Protein AF-Q2M5D5-F1 (afdb_monomer_lite)

Sequence (59 aa):
VLPAGIYHRFTVDSENYIKAMRLFVGEPVWTPYNRPHDHLPARKEYVDNFVKKAINASA

Radius of gyration: 14.78 Å; chains: 1; bounding box: 31×39×31 Å

InterPro domains:
  IPR004313 Acireductone dioxygenase ARD family [PF03079] (1-32)
  IPR004313 Acireductone dioxygenase ARD family [PTHR23418] (1-55)
  IP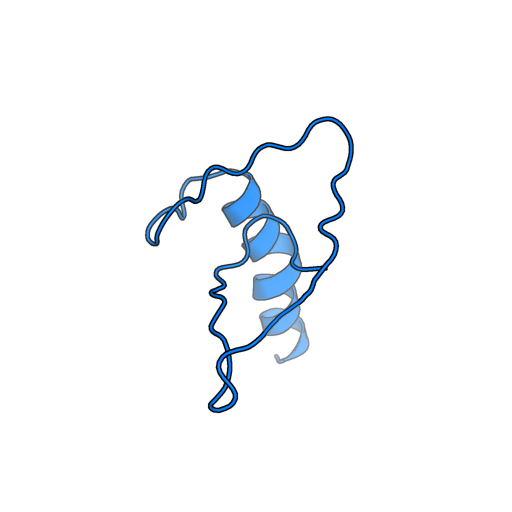R011051 RmlC-like cupin domain superfamily [SSF51182] (1-51)
  IPR014710 RmlC-like jelly roll fold [G3DSA:2.60.120.10] (1-53)

Secondary structure (DSSP, 8-state):
-PPTT--------TT---------SSS------PSP-TTSHHHHHHIIIIIIHHHHH--

Foldseek 3Di:
DDFFQDDDDDDDPPVRDDDDDDDDDPDDDDDDDPPPPCVDPSNVVCCVPPVVVVVVVVD

Structure (mmCIF, N/CA/C/O backbone):
data_AF-Q2M5D5-F1
#
_entry.id   AF-Q2M5D5-F1
#
loop_
_atom_site.group_PDB
_atom_site.id
_atom_site.type_symbol
_atom_site.label_atom_id
_atom_site.label_alt_id
_atom_site.label_comp_id
_atom_site.label_asym_id
_atom_site.label_entity_id
_atom_site.label_seq_id
_atom_site.pdbx_PDB_ins_code
_atom_site.Cartn_x
_atom_site.Cartn_y
_atom_site.Cartn_z
_atom_site.occupancy
_atom_site.B_iso_or_equiv
_atom_site.auth_seq_id
_atom_site.auth_comp_id
_atom_site.auth_asym_id
_atom_site.auth_atom_id
_atom_site.pdbx_PDB_model_num
ATOM 1 N N . VAL A 1 1 ? 3.884 -2.266 5.958 1.00 89.50 1 VAL A N 1
ATOM 2 C CA . VAL A 1 1 ? 3.651 -1.317 4.840 1.00 89.50 1 VAL A CA 1
ATOM 3 C C . VAL A 1 1 ? 3.398 -2.131 3.584 1.00 89.50 1 VAL A C 1
ATOM 5 O O . VAL A 1 1 ? 4.090 -3.123 3.396 1.00 89.50 1 VAL A O 1
ATOM 8 N N . LEU A 1 2 ? 2.403 -1.773 2.771 1.00 94.88 2 LEU A N 1
ATOM 9 C CA . LEU A 1 2 ? 2.173 -2.426 1.479 1.00 94.88 2 LEU A CA 1
ATOM 10 C C . LEU A 1 2 ? 3.131 -1.817 0.439 1.00 94.88 2 LEU A C 1
ATOM 12 O O . LEU A 1 2 ? 3.149 -0.592 0.314 1.00 94.88 2 LEU A O 1
ATOM 16 N N . PRO A 1 3 ? 3.959 -2.618 -0.258 1.00 96.00 3 PRO A N 1
ATOM 17 C CA . PRO A 1 3 ? 4.955 -2.088 -1.187 1.00 96.00 3 PRO A CA 1
ATOM 18 C C . PRO A 1 3 ? 4.303 -1.502 -2.445 1.00 96.00 3 PRO A C 1
ATOM 20 O O . PRO A 1 3 ? 3.246 -1.959 -2.883 1.00 96.00 3 PRO A O 1
ATOM 23 N N . ALA A 1 4 ? 4.955 -0.517 -3.064 1.00 96.44 4 ALA A N 1
ATOM 24 C CA . ALA A 1 4 ? 4.520 0.018 -4.351 1.00 96.44 4 ALA A CA 1
ATOM 25 C C . ALA A 1 4 ? 4.382 -1.113 -5.391 1.00 96.44 4 ALA A C 1
ATOM 27 O O . ALA A 1 4 ? 5.181 -2.046 -5.413 1.00 96.44 4 ALA A O 1
ATOM 28 N N . GLY A 1 5 ? 3.339 -1.050 -6.225 1.00 97.12 5 GLY A N 1
ATOM 29 C CA . GLY A 1 5 ? 3.074 -2.053 -7.265 1.00 97.12 5 GLY A CA 1
ATOM 30 C C . GLY A 1 5 ? 2.354 -3.334 -6.812 1.00 97.12 5 GLY A C 1
ATOM 31 O O . GLY A 1 5 ? 2.044 -4.182 -7.658 1.00 97.12 5 GLY A O 1
ATOM 32 N N . ILE A 1 6 ? 2.036 -3.499 -5.522 1.00 98.00 6 ILE A N 1
ATOM 33 C CA . ILE A 1 6 ? 1.215 -4.625 -5.050 1.00 98.00 6 ILE A CA 1
ATOM 34 C C . ILE A 1 6 ? -0.277 -4.398 -5.324 1.00 98.00 6 ILE A C 1
ATOM 36 O O . ILE A 1 6 ? -0.838 -3.352 -4.992 1.00 98.00 6 ILE A O 1
ATOM 40 N N . TYR A 1 7 ? -0.955 -5.416 -5.860 1.00 98.12 7 TYR A N 1
ATOM 41 C CA . TYR A 1 7 ? -2.417 -5.433 -5.877 1.00 98.12 7 TYR A CA 1
ATOM 42 C C . TYR A 1 7 ? -2.940 -5.721 -4.470 1.00 98.12 7 TYR A C 1
ATOM 44 O O . TYR A 1 7 ? -2.642 -6.765 -3.896 1.00 98.12 7 TYR A O 1
ATOM 52 N N . HIS A 1 8 ? -3.729 -4.803 -3.923 1.00 97.69 8 HIS A N 1
ATOM 53 C CA . HIS A 1 8 ? -4.331 -4.935 -2.603 1.00 97.69 8 HIS A CA 1
ATOM 54 C C . HIS A 1 8 ? -5.698 -4.253 -2.569 1.00 97.69 8 HIS A C 1
ATOM 56 O O . HIS A 1 8 ? -6.047 -3.468 -3.450 1.00 97.69 8 HIS A O 1
ATOM 62 N N . ARG A 1 9 ? -6.478 -4.574 -1.542 1.00 98.12 9 ARG A N 1
ATOM 63 C CA . ARG A 1 9 ? -7.743 -3.917 -1.215 1.00 98.12 9 ARG A CA 1
ATOM 64 C C . ARG A 1 9 ? -7.864 -3.831 0.296 1.00 98.12 9 ARG A C 1
ATOM 66 O O . ARG A 1 9 ? -7.240 -4.618 1.005 1.00 98.12 9 ARG A O 1
ATOM 73 N N . PHE A 1 10 ? -8.681 -2.906 0.765 1.00 97.56 10 PHE A N 1
ATOM 74 C CA . PHE A 1 10 ? -9.023 -2.783 2.171 1.00 97.56 10 PHE A CA 1
ATOM 75 C C . PHE A 1 10 ? -10.540 -2.882 2.326 1.00 97.56 10 PHE A C 1
ATOM 77 O O . PHE A 1 10 ? -11.287 -2.360 1.500 1.00 97.56 10 PHE A O 1
ATOM 84 N N . THR A 1 11 ? -10.980 -3.573 3.369 1.00 98.00 11 THR A N 1
ATOM 85 C CA . THR A 1 11 ? -12.370 -3.617 3.819 1.00 98.00 11 THR A CA 1
ATOM 86 C C . THR A 1 11 ? -12.355 -3.660 5.343 1.00 98.00 11 THR A C 1
ATOM 88 O O . THR A 1 11 ? -11.385 -4.146 5.927 1.00 98.00 11 THR A O 1
ATOM 91 N N . VAL A 1 12 ? -13.388 -3.107 5.970 1.00 98.25 12 VAL A N 1
ATOM 92 C CA . VAL A 1 12 ? -13.609 -3.281 7.409 1.00 98.25 12 VAL A CA 1
ATOM 93 C C . VAL A 1 12 ? -14.146 -4.689 7.669 1.00 98.25 12 VAL A C 1
ATOM 95 O O . VAL A 1 12 ? -14.644 -5.348 6.755 1.00 98.25 12 VAL A O 1
ATOM 98 N N . ASP A 1 13 ? -14.010 -5.167 8.897 1.00 97.75 13 ASP A N 1
ATOM 99 C CA . ASP A 1 13 ? -14.617 -6.426 9.320 1.00 97.75 13 ASP A CA 1
ATOM 100 C C . ASP A 1 13 ? -16.106 -6.240 9.682 1.00 97.75 13 ASP A C 1
ATOM 102 O O . ASP A 1 13 ? -16.716 -5.199 9.417 1.00 97.75 13 ASP A O 1
ATOM 106 N N . SER A 1 14 ? -16.710 -7.267 10.286 1.00 98.25 14 SER A N 1
ATOM 107 C CA . SER A 1 14 ? -18.112 -7.257 10.714 1.00 98.25 14 SER A CA 1
ATOM 108 C C . SER A 1 14 ? -18.445 -6.199 11.772 1.00 98.25 14 SER A C 1
ATOM 110 O O . SER A 1 14 ? -19.625 -5.901 11.959 1.00 98.25 14 SER A O 1
ATOM 112 N N . GLU A 1 15 ? -17.452 -5.624 12.454 1.00 97.88 15 GLU A N 1
ATOM 113 C CA . GLU A 1 15 ? -17.655 -4.564 13.449 1.00 97.88 15 GLU A CA 1
ATOM 114 C C . GLU A 1 15 ? -17.769 -3.171 12.803 1.00 97.88 15 GLU A C 1
ATOM 116 O O . GLU A 1 15 ? -18.133 -2.205 13.472 1.00 97.88 15 GLU A O 1
ATOM 121 N N . ASN A 1 16 ? -17.534 -3.059 11.487 1.00 96.69 16 ASN A N 1
ATOM 122 C CA . ASN A 1 16 ? -17.741 -1.851 10.678 1.00 96.69 16 ASN A CA 1
ATOM 123 C C . ASN A 1 16 ? -17.031 -0.580 11.195 1.00 96.69 16 ASN A C 1
ATOM 125 O O . ASN A 1 16 ? -17.489 0.536 10.936 1.00 96.69 16 ASN A O 1
ATOM 129 N N . TYR A 1 17 ? -15.900 -0.711 11.894 1.00 98.06 17 TYR A N 1
ATOM 130 C CA . TYR A 1 17 ? -15.172 0.431 12.453 1.00 98.06 17 TYR A CA 1
ATOM 131 C C . TYR A 1 17 ? -13.665 0.358 12.201 1.00 98.06 17 TYR A C 1
ATOM 133 O O . TYR A 1 17 ? -13.035 -0.685 12.344 1.00 98.06 17 TYR A O 1
ATOM 141 N N . ILE A 1 18 ? -13.059 1.504 11.866 1.00 98.12 18 ILE A N 1
ATOM 142 C CA . ILE A 1 18 ? -11.603 1.659 11.867 1.00 98.12 18 ILE A CA 1
ATOM 143 C C . ILE A 1 18 ? -11.189 3.094 1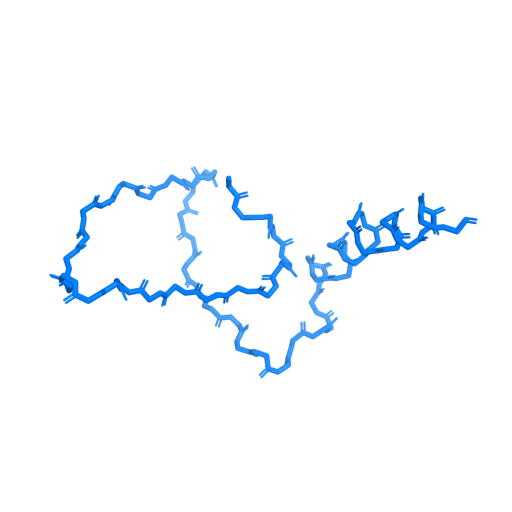2.205 1.00 98.12 18 ILE A C 1
ATOM 145 O O . ILE A 1 18 ? -11.777 4.068 11.736 1.00 98.12 18 ILE A O 1
ATOM 149 N N . LYS A 1 19 ? -10.099 3.218 12.967 1.00 98.06 19 LYS A N 1
ATOM 150 C CA . LYS A 1 19 ? -9.340 4.458 13.143 1.00 98.06 19 LYS A CA 1
ATOM 151 C C . LYS A 1 19 ? -7.867 4.171 12.872 1.00 98.06 19 LYS A C 1
ATOM 153 O O . LYS A 1 19 ? -7.259 3.372 13.577 1.00 98.06 19 LYS A O 1
ATOM 158 N N . ALA A 1 20 ? -7.294 4.821 11.861 1.00 97.31 20 ALA A N 1
ATOM 159 C CA . ALA A 1 20 ? -5.911 4.591 11.452 1.00 97.31 20 ALA A CA 1
ATOM 160 C C . ALA A 1 20 ? -5.201 5.891 11.057 1.00 97.31 20 ALA A C 1
ATOM 162 O O . ALA A 1 20 ? -5.791 6.783 10.448 1.00 97.31 20 ALA A O 1
ATOM 163 N N . MET A 1 21 ? -3.907 5.967 11.371 1.00 97.50 21 MET A N 1
ATOM 164 C CA . MET A 1 21 ? -3.005 6.991 10.850 1.00 97.50 21 MET A CA 1
ATOM 165 C C . MET A 1 21 ? -2.380 6.487 9.550 1.00 97.50 21 MET A C 1
ATOM 167 O O . MET A 1 21 ? -1.923 5.347 9.479 1.00 97.50 21 MET A O 1
ATOM 171 N N . ARG A 1 22 ? -2.340 7.339 8.524 1.00 96.25 22 ARG A N 1
ATOM 172 C CA . ARG A 1 22 ? -1.688 7.016 7.252 1.00 96.25 22 ARG A CA 1
ATOM 173 C C . ARG A 1 22 ? -0.353 7.750 7.171 1.00 96.25 22 ARG A C 1
ATOM 175 O O . ARG A 1 22 ? -0.315 8.957 7.378 1.00 96.25 22 ARG A O 1
ATOM 182 N N . LEU A 1 23 ? 0.715 7.016 6.875 1.00 96.25 23 LEU A N 1
ATOM 183 C CA . LEU A 1 23 ? 2.083 7.533 6.785 1.00 96.25 23 LEU A CA 1
ATOM 184 C C . LEU A 1 23 ? 2.555 7.502 5.331 1.00 96.25 23 LEU A C 1
ATOM 186 O O . LEU A 1 23 ? 2.319 6.510 4.640 1.00 96.25 23 LEU A O 1
ATOM 190 N N . PHE A 1 24 ? 3.207 8.576 4.886 1.00 95.00 24 PHE A N 1
ATOM 191 C CA . PHE A 1 24 ? 3.745 8.742 3.532 1.00 95.00 24 PHE A CA 1
ATOM 192 C C . PHE A 1 24 ? 5.195 9.213 3.586 1.00 95.00 24 PHE A C 1
ATOM 194 O O . PHE A 1 24 ? 5.618 9.853 4.547 1.00 95.00 24 PHE A O 1
ATOM 201 N N . VAL A 1 25 ? 5.952 8.887 2.540 1.00 93.88 25 VAL A N 1
ATOM 202 C CA . VAL A 1 25 ? 7.268 9.481 2.302 1.00 93.88 25 VAL A CA 1
ATOM 203 C C . VAL A 1 25 ? 7.050 10.738 1.464 1.00 93.88 25 VAL A C 1
ATOM 205 O O . VAL A 1 25 ? 6.686 10.632 0.297 1.00 93.88 25 VAL A O 1
ATOM 208 N N . GLY A 1 26 ? 7.250 11.913 2.063 1.00 95.19 26 GLY A N 1
ATOM 209 C CA . GLY A 1 26 ? 6.981 13.203 1.419 1.00 95.19 26 GLY A CA 1
ATOM 210 C C . GLY A 1 26 ? 5.488 13.533 1.312 1.00 95.19 26 GLY A C 1
ATOM 211 O O . GLY A 1 26 ? 4.673 13.039 2.094 1.00 95.19 26 GLY A O 1
ATOM 212 N N . GLU A 1 27 ? 5.143 14.381 0.341 1.00 95.38 27 GLU A N 1
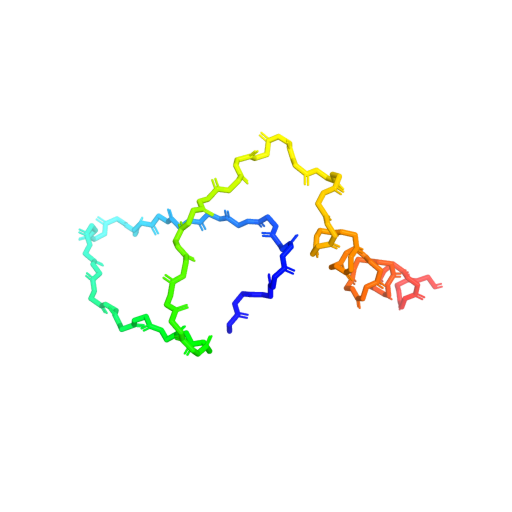ATOM 213 C CA . GLU A 1 27 ? 3.759 14.790 0.085 1.00 95.38 27 GLU A CA 1
ATOM 214 C C . GLU A 1 27 ? 2.913 13.616 -0.436 1.00 95.38 27 GLU A C 1
ATOM 216 O O . GLU A 1 27 ? 3.346 12.880 -1.331 1.00 95.38 27 GLU A O 1
ATOM 221 N N . PRO A 1 28 ? 1.697 13.407 0.095 1.00 96.00 28 PRO A N 1
ATOM 222 C CA . PRO A 1 28 ? 0.928 12.219 -0.219 1.00 96.00 28 PRO A CA 1
ATOM 223 C C . PRO A 1 28 ? 0.216 12.313 -1.575 1.00 96.00 28 PRO A C 1
ATOM 225 O O . PRO A 1 28 ? -0.495 13.274 -1.865 1.00 96.00 28 PRO A O 1
ATOM 228 N N . VAL A 1 29 ? 0.308 11.240 -2.365 1.00 94.44 29 VAL A N 1
ATOM 229 C CA . VAL A 1 29 ? -0.495 11.025 -3.581 1.00 94.44 29 VAL A CA 1
ATOM 230 C C . VAL A 1 29 ? -1.377 9.796 -3.377 1.00 94.44 29 VAL A C 1
ATOM 232 O O . VAL A 1 29 ? -0.880 8.697 -3.142 1.00 94.44 29 VAL A O 1
ATOM 235 N N . TRP A 1 30 ? -2.697 9.981 -3.462 1.00 94.12 30 TRP A N 1
ATOM 236 C CA . TRP A 1 30 ? -3.692 8.964 -3.084 1.00 94.12 30 TRP A CA 1
ATOM 237 C C . TRP A 1 30 ? -4.336 8.218 -4.252 1.00 94.12 30 TRP A C 1
ATOM 239 O O . TRP A 1 30 ? -5.199 7.376 -4.017 1.00 94.12 30 TRP A O 1
ATOM 249 N N . THR A 1 31 ? -3.969 8.532 -5.493 1.00 95.94 31 THR A N 1
ATOM 250 C CA . THR A 1 31 ? -4.642 8.013 -6.688 1.00 95.94 31 THR A CA 1
ATOM 251 C C . THR A 1 31 ? -4.532 6.485 -6.777 1.00 95.94 31 THR A C 1
ATOM 253 O O . THR A 1 31 ? -3.423 5.970 -6.949 1.00 95.94 31 THR A O 1
ATOM 256 N N . PRO A 1 32 ? -5.651 5.738 -6.694 1.00 96.50 32 PRO A N 1
ATOM 257 C CA . PRO A 1 32 ? -5.634 4.298 -6.891 1.00 96.50 32 PRO A CA 1
ATOM 258 C C . PRO A 1 32 ? -5.657 3.955 -8.387 1.00 96.50 32 PRO A C 1
ATOM 260 O O . PRO A 1 32 ? -6.392 4.558 -9.166 1.00 96.50 32 PRO A O 1
ATOM 263 N N . TYR A 1 33 ? -4.906 2.925 -8.775 1.00 97.50 33 TYR A N 1
ATOM 264 C CA . TYR A 1 33 ? -4.946 2.342 -10.117 1.00 97.50 33 TYR A CA 1
ATOM 265 C C . TYR A 1 33 ? -5.591 0.952 -10.049 1.00 97.50 33 TYR A C 1
ATOM 267 O O . TYR A 1 33 ? -4.958 -0.026 -9.643 1.00 97.50 33 TYR A O 1
ATOM 275 N N . ASN A 1 34 ? -6.876 0.868 -10.409 1.00 97.62 34 ASN A N 1
ATOM 276 C CA . ASN A 1 34 ? -7.651 -0.376 -10.357 1.00 97.62 34 ASN A CA 1
ATOM 277 C C . ASN A 1 34 ? -7.109 -1.406 -11.348 1.00 97.62 34 ASN A C 1
ATOM 279 O O . ASN A 1 34 ? -6.792 -1.071 -12.481 1.00 97.62 34 ASN A O 1
ATOM 283 N N . ARG A 1 35 ? -7.047 -2.684 -10.973 1.00 97.25 35 ARG A N 1
ATOM 284 C CA . ARG A 1 35 ? -6.600 -3.731 -11.904 1.00 97.25 35 ARG A CA 1
ATOM 285 C C . ARG A 1 35 ? -7.461 -3.728 -13.191 1.00 97.25 35 ARG A C 1
ATOM 287 O O . ARG A 1 35 ? -8.683 -3.705 -13.051 1.00 97.25 35 ARG A O 1
ATOM 294 N N . PRO A 1 36 ? -6.866 -3.805 -14.406 1.00 96.31 36 PRO A N 1
ATOM 295 C CA . PRO A 1 36 ? -5.445 -4.040 -14.715 1.00 96.31 36 PRO A CA 1
ATOM 296 C C . PRO A 1 36 ? -4.605 -2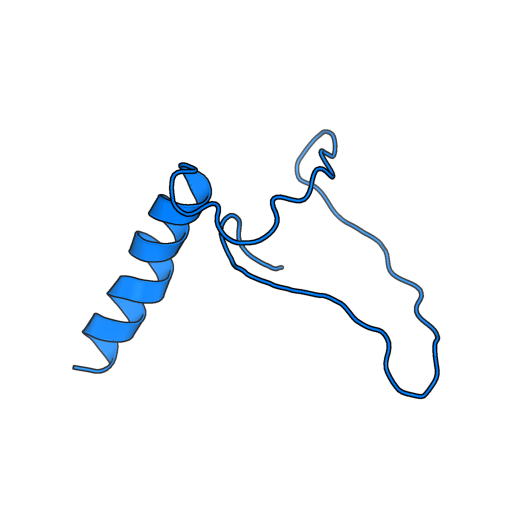.767 -14.916 1.00 96.31 36 PRO A C 1
ATOM 298 O O . PRO A 1 36 ? -4.994 -1.883 -15.666 1.00 96.31 36 PRO A O 1
ATOM 301 N N . HIS A 1 37 ? -3.409 -2.720 -14.313 1.00 97.06 37 HIS A N 1
ATOM 302 C CA . HIS A 1 37 ? -2.404 -1.657 -14.521 1.00 97.06 37 HIS A CA 1
ATOM 303 C C . HIS A 1 37 ? -0.968 -2.222 -14.530 1.00 97.06 37 HIS A C 1
ATOM 305 O O . HIS A 1 37 ? -0.034 -1.651 -13.967 1.00 97.06 37 HIS A O 1
ATOM 311 N N . ASP A 1 38 ? -0.773 -3.367 -15.190 1.00 97.12 38 ASP A N 1
ATOM 312 C CA . ASP A 1 38 ? 0.517 -4.076 -15.203 1.00 97.12 38 ASP A CA 1
ATOM 313 C C . ASP A 1 38 ? 1.644 -3.351 -15.963 1.00 97.12 38 ASP A C 1
ATOM 315 O O . ASP A 1 38 ? 2.817 -3.692 -15.820 1.00 97.12 38 ASP A O 1
ATOM 319 N N . HIS A 1 39 ? 1.313 -2.314 -16.736 1.00 97.50 39 HIS A N 1
ATOM 320 C CA . HIS A 1 39 ? 2.283 -1.529 -17.498 1.00 97.50 39 HIS A CA 1
ATOM 321 C C . HIS A 1 39 ? 3.078 -0.523 -16.644 1.00 97.50 39 HIS A C 1
ATOM 323 O O . HIS A 1 39 ? 4.156 -0.101 -17.076 1.00 97.50 39 HIS A O 1
ATOM 329 N N . LEU A 1 40 ? 2.577 -0.148 -15.457 1.00 97.88 40 LEU A N 1
ATOM 330 C CA . LEU A 1 40 ? 3.199 0.858 -14.589 1.00 97.88 40 LEU A CA 1
ATOM 331 C C . LEU A 1 40 ? 4.594 0.409 -14.099 1.00 97.88 40 LEU A C 1
ATOM 333 O O . LEU A 1 40 ? 4.748 -0.754 -13.713 1.00 97.88 40 LEU A O 1
ATOM 337 N N . PRO A 1 41 ? 5.599 1.309 -14.031 1.00 98.19 41 PRO A N 1
ATOM 338 C CA . PRO A 1 41 ? 6.953 0.962 -13.583 1.00 98.19 41 PRO A CA 1
ATOM 339 C C . PRO A 1 41 ? 6.990 0.297 -12.203 1.00 98.19 41 PRO A C 1
ATOM 341 O O . PRO A 1 41 ? 7.534 -0.794 -12.066 1.00 98.19 41 PRO A O 1
ATOM 344 N N . ALA A 1 42 ? 6.291 0.870 -11.218 1.00 97.44 42 ALA A N 1
ATOM 345 C CA . ALA A 1 42 ? 6.212 0.312 -9.868 1.00 97.44 42 ALA A CA 1
ATOM 346 C C . ALA A 1 42 ? 5.659 -1.126 -9.845 1.00 97.44 42 ALA A C 1
ATOM 348 O O . ALA A 1 42 ? 6.073 -1.949 -9.032 1.00 97.44 42 ALA A O 1
ATOM 349 N N . ARG A 1 43 ? 4.732 -1.463 -10.755 1.00 98.31 43 ARG A N 1
ATOM 350 C CA . ARG A 1 43 ? 4.180 -2.819 -10.868 1.00 98.31 43 ARG A CA 1
ATOM 351 C C . ARG A 1 43 ? 5.207 -3.801 -11.433 1.00 98.31 43 ARG A C 1
ATOM 353 O O . ARG A 1 43 ? 5.303 -4.917 -10.926 1.00 98.31 43 ARG A O 1
ATOM 360 N N . LYS A 1 44 ? 5.997 -3.388 -12.426 1.00 98.00 44 LYS A N 1
ATOM 361 C CA . LYS A 1 44 ? 7.106 -4.192 -12.967 1.00 98.00 44 LYS A CA 1
ATOM 362 C C . LYS A 1 44 ? 8.181 -4.436 -11.906 1.00 98.00 44 LYS A C 1
ATOM 364 O O . LYS A 1 44 ? 8.529 -5.586 -11.656 1.00 98.00 44 LYS A O 1
ATOM 369 N N . GLU A 1 45 ? 8.599 -3.384 -11.204 1.00 97.94 45 GLU A N 1
ATOM 370 C CA . GLU A 1 45 ? 9.557 -3.479 -10.095 1.00 97.94 45 GLU A CA 1
ATOM 371 C C . GLU A 1 45 ? 9.064 -4.410 -8.982 1.00 97.94 45 GLU A C 1
ATOM 373 O O . GLU A 1 45 ? 9.837 -5.214 -8.460 1.00 97.94 45 GLU A O 1
ATOM 378 N N . TYR A 1 46 ? 7.774 -4.354 -8.636 1.00 98.00 46 TYR A N 1
ATOM 379 C CA . TYR A 1 46 ? 7.184 -5.274 -7.666 1.00 98.00 46 TYR A CA 1
ATOM 380 C C . TYR A 1 46 ? 7.270 -6.736 -8.129 1.00 98.00 46 TYR A C 1
ATOM 382 O O . TYR A 1 46 ? 7.649 -7.618 -7.355 1.00 98.00 46 TYR A O 1
ATOM 390 N N . VAL A 1 47 ? 6.923 -7.010 -9.389 1.00 97.44 47 VAL A N 1
ATOM 391 C CA . VAL A 1 47 ? 6.981 -8.367 -9.951 1.00 97.44 47 VAL A CA 1
ATOM 392 C C . VAL A 1 47 ? 8.410 -8.904 -9.924 1.00 97.44 47 VAL A C 1
ATOM 394 O O . VAL A 1 47 ? 8.617 -10.041 -9.500 1.00 97.44 47 VAL A O 1
ATOM 397 N N . ASP A 1 48 ? 9.391 -8.093 -10.305 1.00 96.88 48 ASP A N 1
ATOM 398 C CA . ASP A 1 48 ? 10.794 -8.506 -10.325 1.00 96.88 48 ASP A CA 1
ATOM 399 C C . ASP A 1 48 ? 11.351 -8.736 -8.917 1.00 96.88 48 ASP A C 1
ATOM 401 O O . ASP A 1 48 ? 12.030 -9.734 -8.666 1.00 96.88 48 ASP A O 1
ATOM 405 N N . ASN A 1 49 ? 11.027 -7.849 -7.974 1.00 96.06 49 ASN A N 1
ATOM 406 C CA . ASN A 1 49 ? 11.592 -7.901 -6.630 1.00 96.06 49 ASN A CA 1
ATOM 407 C C . ASN A 1 49 ? 10.903 -8.888 -5.691 1.00 96.06 49 ASN A C 1
ATOM 409 O O . ASN A 1 49 ? 11.572 -9.400 -4.795 1.00 96.06 49 ASN A O 1
ATOM 413 N N . PHE A 1 50 ? 9.609 -9.151 -5.869 1.00 95.25 50 PHE A N 1
ATOM 414 C CA . PHE A 1 50 ? 8.839 -9.984 -4.943 1.00 95.25 50 PHE A CA 1
ATOM 415 C C . PHE A 1 50 ? 8.326 -11.260 -5.603 1.00 95.25 50 PHE A C 1
ATOM 417 O O . PHE A 1 50 ? 8.545 -12.345 -5.073 1.00 95.25 50 PHE A O 1
ATOM 424 N N . VAL A 1 51 ? 7.675 -11.160 -6.765 1.00 94.88 51 VAL A N 1
ATOM 425 C CA . VAL A 1 51 ? 7.000 -12.316 -7.382 1.00 94.88 51 VAL A CA 1
ATOM 426 C C . VAL A 1 51 ? 8.011 -13.289 -7.983 1.00 94.88 51 VAL A C 1
ATOM 428 O O . VAL A 1 51 ? 8.008 -14.465 -7.632 1.00 94.88 51 VAL A O 1
ATOM 431 N N . LYS A 1 52 ? 8.914 -12.810 -8.847 1.00 95.00 52 LYS A N 1
ATOM 432 C CA . LYS A 1 52 ? 9.933 -13.661 -9.481 1.00 95.00 52 LYS A CA 1
ATOM 433 C C . LYS A 1 52 ? 10.891 -14.258 -8.454 1.00 95.00 52 LYS A C 1
ATOM 435 O O . LYS A 1 52 ? 11.208 -15.438 -8.538 1.00 95.00 52 LYS A O 1
ATOM 440 N N . LYS A 1 53 ? 11.305 -13.477 -7.449 1.00 92.69 53 LYS A N 1
ATOM 441 C CA . LYS A 1 53 ? 12.153 -13.989 -6.360 1.00 92.69 53 LYS A CA 1
ATOM 442 C C . LYS A 1 53 ? 11.457 -15.079 -5.548 1.00 92.69 53 LYS A C 1
ATOM 444 O O . LYS A 1 53 ? 12.089 -16.086 -5.260 1.00 92.69 53 LYS A O 1
ATOM 449 N N . ALA A 1 54 ? 10.174 -14.910 -5.218 1.00 91.38 54 ALA A N 1
ATOM 450 C CA . A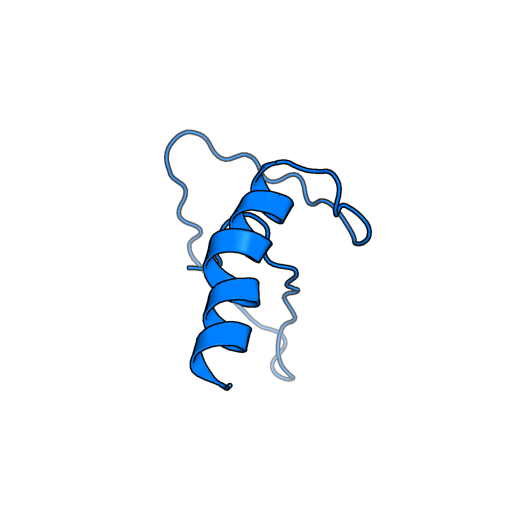LA A 1 54 ? 9.414 -15.931 -4.498 1.00 91.38 54 ALA A CA 1
ATOM 451 C C . ALA A 1 54 ? 9.274 -17.228 -5.309 1.00 91.38 54 ALA A C 1
ATOM 453 O O . ALA A 1 54 ? 9.453 -18.310 -4.756 1.00 91.38 54 ALA A O 1
ATOM 454 N N . ILE A 1 55 ? 9.011 -17.120 -6.616 1.00 92.00 55 ILE A N 1
ATOM 455 C CA . ILE A 1 55 ? 8.965 -18.276 -7.523 1.00 92.00 55 ILE A CA 1
ATOM 456 C C . ILE A 1 55 ? 10.316 -18.996 -7.530 1.00 92.00 55 ILE A C 1
ATOM 458 O O . ILE A 1 55 ? 10.359 -20.198 -7.302 1.00 92.00 55 ILE A O 1
ATOM 462 N N . ASN A 1 56 ? 11.414 -18.259 -7.713 1.00 90.56 56 ASN A N 1
ATOM 463 C CA . ASN A 1 56 ? 12.758 -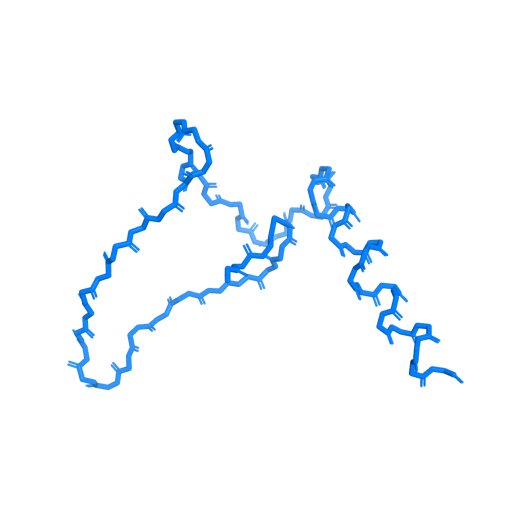18.838 -7.761 1.00 90.56 56 ASN A CA 1
ATOM 464 C C . ASN A 1 56 ? 13.202 -19.459 -6.428 1.00 90.56 56 ASN A C 1
ATOM 466 O O . ASN A 1 56 ? 14.015 -20.367 -6.441 1.00 90.56 56 ASN A O 1
ATOM 470 N N . ALA A 1 57 ? 12.707 -18.966 -5.290 1.00 86.00 57 ALA A N 1
ATOM 471 C CA . ALA A 1 57 ? 13.000 -19.536 -3.973 1.00 86.00 57 ALA A CA 1
ATOM 472 C C . ALA A 1 57 ? 12.160 -20.785 -3.648 1.00 86.00 57 ALA A C 1
ATOM 474 O O . ALA A 1 57 ? 12.469 -21.493 -2.695 1.00 86.00 57 ALA A O 1
ATOM 475 N N . SER A 1 58 ? 11.078 -21.014 -4.398 1.00 82.25 58 SER A N 1
ATOM 476 C CA . SER A 1 58 ? 10.173 -22.159 -4.227 1.00 82.25 58 SER A CA 1
ATOM 477 C C . SER A 1 58 ? 10.443 -23.286 -5.234 1.00 82.25 58 SER A C 1
ATOM 479 O O . SER A 1 58 ? 9.740 -24.295 -5.205 1.00 82.25 58 SER A O 1
ATOM 481 N N . ALA A 1 59 ? 11.404 -23.083 -6.139 1.00 63.59 59 ALA A N 1
ATOM 482 C CA . ALA A 1 59 ? 11.890 -24.046 -7.122 1.00 63.59 59 ALA A CA 1
ATOM 483 C C . ALA A 1 59 ? 13.219 -24.645 -6.646 1.00 63.59 59 ALA A C 1
ATOM 485 O O . ALA A 1 59 ? 13.427 -25.851 -6.899 1.00 63.59 59 ALA A O 1
#

pLDDT: mean 95.4, std 5.13, range [63.59, 98.31]

Organism: Brassica juncea (NCBI:txid3707)